Protein AF-A0A958R7F5-F1 (afdb_monomer)

pLDDT: mean 88.92, std 7.33, range [50.75, 95.62]

Secondary structure (DSSP, 8-state):
-HHHHHHHHHHHHHHHHHTT-SEEE-SS---HHHHHHHHHTT-EEE-S--HHHHHHHHHHH-----S--B-TTS-B---GGG----S----

Sequence (91 aa):
MRQKECDVLKSRISKIIEAGANVIITSMGIDDTASKYMFESGCLGLRRVDKGDINRIAKLTGATVINTLATPEGEEVFESSYLGECEEVSE

Structure (mmCIF, N/CA/C/O backbone):
data_AF-A0A958R7F5-F1
#
_entry.id   AF-A0A958R7F5-F1
#
loop_
_atom_site.group_PDB
_atom_site.id
_atom_site.type_symbol
_atom_site.label_atom_id
_atom_site.label_alt_id
_atom_site.label_comp_id
_atom_site.label_asym_id
_atom_site.label_entity_id
_atom_site.label_seq_id
_atom_site.pdbx_PDB_ins_code
_atom_site.Cartn_x
_atom_site.Cartn_y
_atom_site.Cartn_z
_atom_site.occupancy
_atom_site.B_iso_or_equiv
_atom_site.auth_seq_id
_atom_site.auth_comp_id
_atom_site.auth_asym_id
_atom_site.auth_atom_id
_atom_site.pdbx_PDB_model_num
ATOM 1 N N . MET A 1 1 ? 23.584 4.312 -11.948 1.00 50.75 1 MET A N 1
ATOM 2 C CA . MET A 1 1 ? 22.767 3.112 -11.656 1.00 50.75 1 MET A CA 1
ATOM 3 C C . MET A 1 1 ? 21.569 3.445 -10.774 1.00 50.75 1 MET A C 1
ATOM 5 O O . MET A 1 1 ? 20.469 3.199 -11.235 1.00 50.75 1 MET A O 1
ATOM 9 N N . ARG A 1 2 ? 21.738 4.125 -9.626 1.00 60.88 2 ARG A N 1
ATOM 10 C CA . ARG A 1 2 ? 20.630 4.455 -8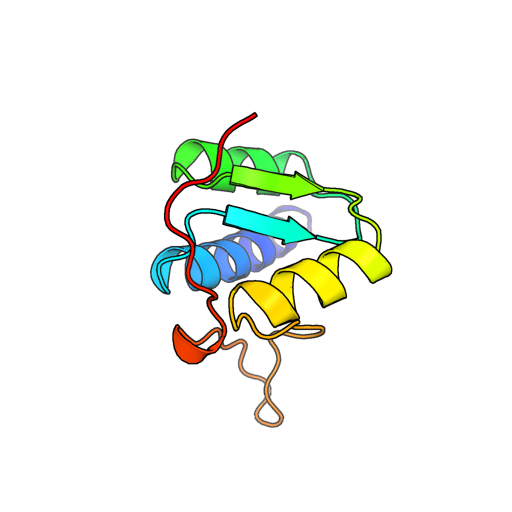.699 1.00 60.88 2 ARG A CA 1
ATOM 11 C C . ARG A 1 2 ? 19.434 5.216 -9.302 1.00 60.88 2 ARG A C 1
ATOM 13 O O . ARG A 1 2 ? 18.309 4.945 -8.919 1.00 60.88 2 ARG A O 1
ATOM 20 N N . GLN A 1 3 ? 19.653 6.127 -10.259 1.00 68.12 3 GLN A N 1
ATOM 21 C CA . GLN A 1 3 ? 18.567 6.950 -10.825 1.00 68.12 3 GLN A CA 1
ATOM 22 C C . GLN A 1 3 ? 17.458 6.102 -11.471 1.00 68.12 3 GLN A C 1
ATOM 24 O O . GLN A 1 3 ? 16.295 6.262 -11.135 1.00 68.12 3 GLN A O 1
ATOM 29 N N . LYS A 1 4 ? 17.832 5.130 -12.318 1.00 72.31 4 LYS A N 1
ATOM 30 C CA . LYS A 1 4 ? 16.866 4.284 -13.037 1.00 72.31 4 LYS A CA 1
ATOM 31 C C . LYS A 1 4 ? 16.042 3.403 -12.094 1.00 72.31 4 LYS A C 1
ATOM 33 O O . LYS A 1 4 ? 14.869 3.174 -12.348 1.00 72.31 4 LYS A O 1
ATOM 38 N N . GLU A 1 5 ? 16.646 2.915 -11.012 1.00 71.62 5 GLU A N 1
ATOM 39 C CA . GLU A 1 5 ? 15.953 2.106 -10.000 1.00 71.62 5 GLU A CA 1
ATOM 40 C C . GLU A 1 5 ? 14.950 2.953 -9.206 1.00 71.62 5 GLU A C 1
ATOM 42 O O . GLU A 1 5 ? 13.810 2.534 -9.005 1.00 71.62 5 GLU A O 1
ATOM 47 N N . CYS A 1 6 ? 15.344 4.174 -8.828 1.00 75.75 6 CYS A N 1
ATOM 48 C CA . CYS A 1 6 ? 14.448 5.147 -8.208 1.00 75.75 6 CYS A CA 1
ATOM 49 C C . CYS A 1 6 ? 13.282 5.528 -9.134 1.00 75.75 6 CYS A C 1
ATOM 51 O O . CYS A 1 6 ? 12.155 5.654 -8.658 1.00 75.75 6 CYS A O 1
ATOM 53 N N . ASP A 1 7 ? 13.530 5.678 -10.438 1.00 82.44 7 ASP A N 1
ATOM 54 C CA . ASP A 1 7 ? 12.506 6.043 -11.423 1.00 82.44 7 ASP A CA 1
ATOM 55 C C . ASP A 1 7 ? 11.461 4.930 -11.600 1.00 82.44 7 ASP A C 1
ATOM 57 O O . ASP A 1 7 ? 10.260 5.205 -11.621 1.00 82.44 7 ASP A O 1
ATOM 61 N N . VAL A 1 8 ? 11.893 3.663 -11.652 1.00 84.00 8 VAL A N 1
ATOM 62 C CA . VAL A 1 8 ? 10.980 2.505 -11.709 1.00 84.00 8 VAL A CA 1
ATOM 63 C C . VAL A 1 8 ? 10.127 2.431 -10.446 1.00 84.00 8 VAL A C 1
ATOM 65 O O . VAL A 1 8 ? 8.910 2.267 -10.517 1.00 84.00 8 VAL A O 1
ATOM 68 N N . LEU A 1 9 ? 10.751 2.590 -9.278 1.00 83.94 9 LEU A N 1
ATOM 69 C CA . LEU A 1 9 ? 10.045 2.541 -8.004 1.00 83.94 9 LEU A CA 1
ATOM 70 C C . LEU A 1 9 ? 9.031 3.688 -7.871 1.00 83.94 9 LEU A C 1
ATOM 72 O O . LEU A 1 9 ? 7.905 3.461 -7.429 1.00 83.94 9 LEU A O 1
A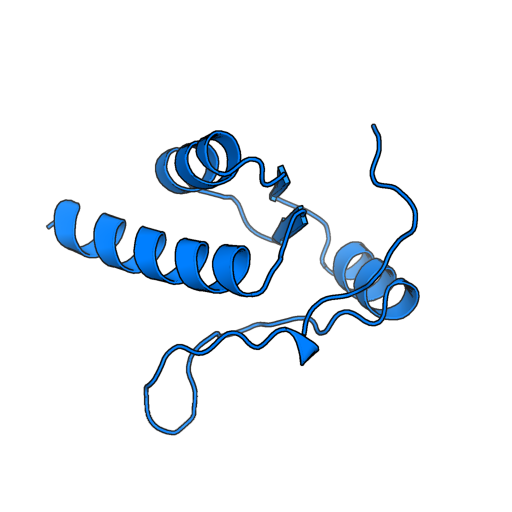TOM 76 N N . LYS A 1 10 ? 9.392 4.891 -8.326 1.00 86.62 10 LYS A N 1
ATOM 77 C CA . LYS A 1 10 ? 8.477 6.030 -8.395 1.00 86.62 10 LYS A CA 1
ATOM 78 C C . LYS A 1 10 ? 7.299 5.741 -9.322 1.00 86.62 10 LYS A C 1
ATOM 80 O O . LYS A 1 10 ? 6.165 5.935 -8.910 1.00 86.62 10 LYS A O 1
ATOM 85 N N . SER A 1 11 ? 7.552 5.224 -10.527 1.00 89.06 11 SER A N 1
ATOM 86 C CA . SER A 1 11 ? 6.493 4.891 -11.489 1.00 89.06 11 SER A CA 1
ATOM 87 C C . SER A 1 11 ? 5.490 3.883 -10.923 1.00 89.06 11 SER A C 1
ATOM 89 O O . SER A 1 11 ? 4.285 4.068 -11.079 1.00 89.06 11 SER A O 1
ATOM 91 N N . ARG A 1 12 ? 5.964 2.856 -10.206 1.00 89.19 12 ARG A N 1
ATOM 92 C CA . ARG A 1 12 ? 5.093 1.873 -9.541 1.00 89.19 12 ARG A CA 1
ATOM 93 C C . ARG A 1 12 ? 4.200 2.508 -8.482 1.00 89.19 12 ARG A C 1
ATOM 95 O O . ARG A 1 12 ? 3.005 2.241 -8.460 1.00 89.19 12 ARG A O 1
ATOM 102 N N . ILE A 1 13 ? 4.773 3.345 -7.620 1.00 89.44 13 ILE A N 1
ATOM 103 C CA . ILE A 1 13 ? 4.020 4.030 -6.562 1.00 89.44 13 ILE A CA 1
ATOM 104 C C . ILE A 1 13 ? 3.005 4.997 -7.173 1.00 89.44 13 ILE A C 1
ATOM 106 O O . ILE A 1 13 ? 1.853 5.003 -6.753 1.00 89.44 13 ILE A O 1
ATOM 110 N N . SER A 1 14 ? 3.402 5.753 -8.200 1.00 90.69 14 SER A N 1
ATOM 111 C CA . SER A 1 14 ? 2.505 6.663 -8.914 1.00 90.69 14 SER A CA 1
ATOM 112 C C . SER A 1 14 ? 1.280 5.940 -9.464 1.00 90.69 14 SER A C 1
ATOM 114 O O . SER A 1 14 ? 0.181 6.409 -9.220 1.00 90.69 14 SER A O 1
ATOM 116 N N . LYS A 1 15 ? 1.427 4.759 -10.081 1.00 91.69 15 LYS A N 1
ATOM 117 C CA . LYS A 1 15 ? 0.278 3.972 -10.573 1.00 91.69 15 LYS A CA 1
ATOM 118 C C . LYS A 1 15 ? -0.706 3.583 -9.465 1.00 91.69 15 LYS A C 1
ATOM 120 O O . LYS A 1 15 ? -1.912 3.626 -9.675 1.00 91.69 15 LYS A O 1
ATOM 125 N N . ILE A 1 16 ? -0.199 3.211 -8.2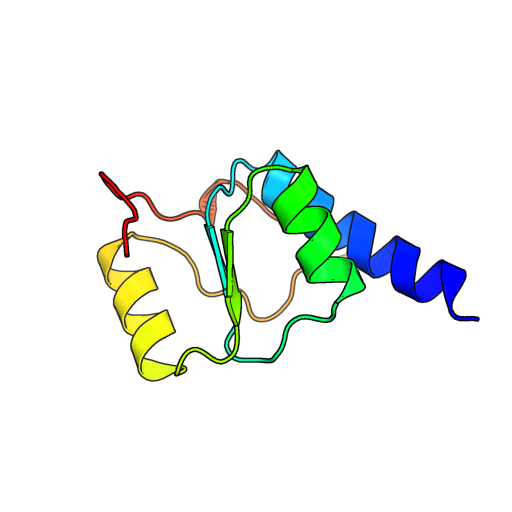89 1.00 92.56 16 ILE A N 1
ATOM 126 C CA . ILE A 1 16 ? -1.035 2.831 -7.138 1.00 92.56 16 ILE A CA 1
ATOM 127 C C . ILE A 1 16 ? -1.810 4.049 -6.614 1.00 92.56 16 ILE A C 1
ATOM 129 O O . ILE A 1 16 ? -3.002 3.959 -6.331 1.00 92.56 16 ILE A O 1
ATOM 133 N N . ILE A 1 17 ? -1.142 5.199 -6.518 1.00 91.75 17 ILE A N 1
ATOM 134 C CA . ILE A 1 17 ? -1.748 6.451 -6.049 1.00 91.75 17 ILE A CA 1
ATOM 135 C C . ILE A 1 17 ? -2.750 6.992 -7.079 1.00 91.75 17 ILE A C 1
ATOM 137 O O . ILE A 1 17 ? -3.846 7.398 -6.708 1.00 91.75 17 ILE A O 1
ATOM 141 N N . GLU A 1 18 ? -2.417 6.941 -8.371 1.00 91.94 18 GLU A N 1
ATOM 142 C CA . GLU A 1 18 ? -3.294 7.337 -9.483 1.00 91.94 18 GLU A CA 1
ATOM 143 C C . GLU A 1 18 ? -4.564 6.481 -9.558 1.00 91.94 18 GLU A C 1
ATOM 145 O O . GLU A 1 18 ? -5.618 6.986 -9.938 1.00 91.94 18 GLU A O 1
ATOM 150 N N . ALA A 1 19 ? -4.497 5.212 -9.141 1.00 91.62 19 ALA A N 1
ATOM 151 C CA . ALA A 1 19 ? -5.674 4.357 -9.016 1.00 91.62 19 ALA A CA 1
ATOM 152 C C . ALA A 1 19 ? -6.614 4.764 -7.864 1.00 91.62 19 ALA A C 1
ATOM 154 O O . ALA A 1 19 ? -7.736 4.264 -7.803 1.00 91.62 19 ALA A O 1
ATOM 155 N N . GLY A 1 20 ? -6.181 5.665 -6.974 1.00 90.81 20 GLY A N 1
ATOM 156 C CA . GLY A 1 20 ? -6.978 6.202 -5.869 1.00 90.81 20 GLY A CA 1
ATOM 157 C C . GLY A 1 20 ? -6.576 5.703 -4.481 1.00 90.81 20 GLY A C 1
ATOM 158 O O . GLY A 1 20 ? -7.330 5.896 -3.530 1.00 90.81 20 GLY A O 1
ATOM 159 N N . ALA A 1 21 ? -5.413 5.060 -4.328 1.00 93.06 21 ALA A N 1
ATOM 160 C CA . ALA A 1 21 ? -4.965 4.583 -3.023 1.00 93.06 21 ALA A CA 1
ATOM 161 C C . ALA A 1 21 ? -4.577 5.745 -2.091 1.00 93.06 21 ALA A C 1
ATOM 163 O O . ALA A 1 21 ? -3.629 6.486 -2.354 1.00 93.06 21 ALA A O 1
ATOM 164 N N . ASN A 1 22 ? -5.256 5.848 -0.949 1.00 92.44 22 ASN A N 1
ATOM 165 C CA . ASN A 1 22 ? -4.889 6.742 0.154 1.00 92.44 22 ASN A CA 1
ATOM 166 C C . 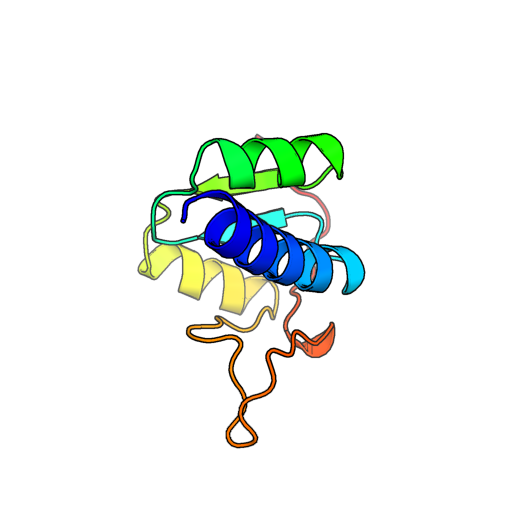ASN A 1 22 ? -4.011 6.044 1.208 1.00 92.44 22 ASN A C 1
ATOM 168 O O . ASN A 1 22 ? -3.226 6.705 1.884 1.00 92.44 22 ASN A O 1
ATOM 172 N N . VAL A 1 23 ? -4.093 4.715 1.313 1.00 93.38 23 VAL A N 1
ATOM 173 C CA . VAL A 1 23 ? -3.334 3.897 2.263 1.00 93.38 23 VAL A CA 1
ATOM 174 C C . VAL A 1 23 ? -2.709 2.705 1.542 1.00 93.38 23 VAL A C 1
ATOM 176 O O . VAL A 1 23 ? -3.396 1.934 0.875 1.00 93.38 23 VAL A O 1
ATOM 179 N N . ILE A 1 24 ? -1.397 2.531 1.697 1.00 93.31 24 ILE A N 1
ATOM 180 C CA . ILE A 1 24 ? -0.627 1.416 1.138 1.00 93.31 24 ILE A CA 1
ATOM 181 C C . ILE A 1 24 ? -0.059 0.595 2.292 1.00 93.31 24 ILE A C 1
ATOM 183 O O . ILE A 1 24 ? 0.663 1.117 3.137 1.00 93.31 24 ILE A O 1
ATOM 187 N N . ILE A 1 25 ? -0.348 -0.706 2.309 1.00 93.62 25 ILE A N 1
ATOM 188 C CA . ILE A 1 25 ? 0.114 -1.629 3.350 1.00 93.62 25 ILE A CA 1
ATOM 189 C C . ILE A 1 25 ? 1.097 -2.626 2.743 1.00 93.62 25 ILE A C 1
ATOM 191 O O . ILE A 1 25 ? 0.760 -3.344 1.802 1.00 93.62 25 ILE A O 1
ATOM 195 N N . THR A 1 26 ? 2.308 -2.711 3.296 1.00 93.88 26 THR A N 1
ATOM 196 C CA . THR A 1 26 ? 3.341 -3.641 2.826 1.00 93.88 26 THR A CA 1
ATOM 197 C C . THR A 1 26 ? 3.822 -4.574 3.932 1.00 93.88 26 THR A C 1
ATOM 199 O O . THR A 1 26 ? 4.107 -4.160 5.059 1.00 93.88 26 THR A O 1
ATOM 202 N N . SER A 1 27 ? 4.020 -5.853 3.591 1.00 93.00 27 SER A N 1
ATOM 203 C CA . SER A 1 27 ? 4.615 -6.825 4.523 1.00 93.00 27 SER A CA 1
ATOM 204 C C . SER A 1 27 ? 6.112 -6.598 4.742 1.00 93.00 27 SER A C 1
ATOM 206 O O . SER A 1 27 ? 6.689 -7.029 5.735 1.00 93.00 27 SER A O 1
ATOM 208 N N . MET A 1 28 ? 6.763 -5.948 3.779 1.00 90.38 28 MET A N 1
ATOM 209 C CA . MET A 1 28 ? 8.189 -5.638 3.810 1.00 90.38 28 MET A CA 1
ATOM 210 C C . MET A 1 28 ? 8.418 -4.182 4.224 1.00 90.38 28 MET A C 1
ATOM 212 O O . MET A 1 28 ? 7.478 -3.421 4.465 1.00 90.38 28 MET A O 1
ATOM 216 N N . GLY A 1 29 ? 9.692 -3.808 4.348 1.00 88.50 29 GLY A N 1
ATOM 217 C CA . GLY A 1 29 ? 10.080 -2.413 4.519 1.00 88.50 29 GLY A CA 1
ATOM 218 C C . GLY A 1 29 ? 9.791 -1.587 3.265 1.00 88.50 29 GLY A C 1
ATOM 219 O O . GLY A 1 29 ? 9.759 -2.115 2.155 1.00 88.50 29 GLY A O 1
ATOM 220 N N . ILE A 1 30 ? 9.626 -0.286 3.474 1.00 88.38 30 ILE A N 1
ATOM 221 C CA . ILE A 1 30 ? 9.530 0.726 2.424 1.00 88.38 30 ILE A CA 1
ATOM 222 C C . ILE A 1 30 ? 10.832 1.533 2.480 1.00 88.38 30 ILE A C 1
ATOM 224 O O . ILE A 1 30 ? 11.285 1.877 3.575 1.00 88.38 30 ILE A O 1
ATOM 228 N N . ASP A 1 31 ? 11.444 1.781 1.321 1.00 88.44 31 ASP A N 1
ATOM 229 C CA . ASP A 1 31 ? 12.632 2.635 1.200 1.00 88.44 31 ASP A CA 1
ATOM 230 C C . ASP A 1 31 ? 12.305 4.090 1.582 1.00 88.44 31 ASP A C 1
ATOM 232 O O . ASP A 1 31 ? 11.162 4.539 1.443 1.00 88.44 31 ASP A O 1
ATOM 236 N N . ASP A 1 32 ? 13.292 4.861 2.031 1.00 86.12 32 ASP A N 1
ATOM 237 C CA . ASP A 1 32 ? 13.077 6.264 2.411 1.00 86.12 32 ASP A CA 1
ATOM 238 C C . ASP A 1 32 ? 12.606 7.111 1.219 1.00 86.12 32 ASP A C 1
ATOM 240 O O . ASP A 1 32 ? 11.754 7.989 1.366 1.00 86.12 32 ASP A O 1
ATOM 244 N N . THR A 1 33 ? 13.086 6.797 0.013 1.00 86.50 33 THR A N 1
ATOM 245 C CA . THR A 1 33 ? 12.669 7.462 -1.228 1.00 86.50 33 THR A CA 1
ATOM 246 C C . THR A 1 33 ? 11.192 7.201 -1.519 1.00 86.50 33 THR A C 1
ATOM 248 O O . THR A 1 33 ? 10.440 8.122 -1.829 1.00 86.50 33 THR A O 1
ATOM 251 N N . ALA A 1 34 ? 10.768 5.943 -1.385 1.00 87.12 34 ALA A N 1
ATOM 252 C CA . ALA A 1 34 ? 9.388 5.511 -1.573 1.00 87.12 34 ALA A CA 1
ATOM 253 C C . ALA A 1 34 ? 8.449 6.183 -0.559 1.00 87.12 34 ALA A C 1
ATOM 255 O O . ALA A 1 34 ? 7.412 6.726 -0.931 1.00 87.12 34 ALA A O 1
ATOM 256 N N . SER A 1 35 ? 8.862 6.192 0.711 1.00 87.94 35 SER A N 1
ATOM 257 C CA . SER A 1 35 ? 8.103 6.781 1.818 1.00 87.94 35 SER A CA 1
ATOM 258 C C . SER A 1 35 ? 7.913 8.285 1.623 1.00 87.94 35 SER A C 1
ATOM 260 O O . SER A 1 35 ? 6.814 8.800 1.819 1.00 87.94 35 SER A O 1
ATOM 262 N N . LYS A 1 36 ? 8.961 8.989 1.173 1.00 88.38 36 LYS A N 1
ATOM 263 C CA . LYS A 1 36 ? 8.886 10.417 0.852 1.00 88.38 36 LYS A CA 1
ATOM 264 C C . LYS A 1 36 ? 7.884 10.694 -0.270 1.00 88.38 36 LYS A C 1
ATOM 266 O O . LYS A 1 36 ? 7.078 11.607 -0.134 1.00 88.38 36 LYS A O 1
ATOM 271 N N . TYR A 1 37 ? 7.893 9.894 -1.338 1.00 88.25 37 TYR A N 1
ATOM 272 C CA . TYR A 1 37 ? 6.935 10.056 -2.436 1.00 88.25 37 TYR A CA 1
ATOM 273 C C . TYR A 1 37 ? 5.487 9.816 -2.005 1.00 88.25 37 TYR A C 1
ATOM 275 O O . TYR A 1 37 ? 4.606 10.574 -2.407 1.00 88.25 37 TYR A O 1
ATOM 283 N N . MET A 1 38 ? 5.235 8.795 -1.180 1.00 90.06 38 MET A N 1
ATOM 284 C CA . MET A 1 38 ? 3.899 8.544 -0.629 1.00 90.06 38 MET A CA 1
ATOM 285 C C . MET A 1 38 ? 3.437 9.728 0.227 1.00 90.06 38 MET A C 1
ATOM 287 O O . MET A 1 38 ? 2.343 10.241 0.008 1.00 90.06 38 MET A O 1
ATOM 291 N N . PHE A 1 39 ? 4.303 10.234 1.111 1.00 89.12 39 PHE A N 1
ATOM 292 C CA . PHE A 1 39 ? 4.000 11.377 1.971 1.00 89.12 39 PHE A CA 1
ATOM 293 C C . PHE A 1 39 ? 3.708 12.662 1.181 1.00 89.12 39 PHE A C 1
ATOM 295 O O . PHE A 1 39 ? 2.705 13.323 1.434 1.00 89.12 39 PHE A O 1
ATOM 302 N N . GLU A 1 40 ? 4.540 12.998 0.189 1.00 90.25 40 GLU A N 1
ATOM 303 C CA . GLU A 1 40 ? 4.322 14.162 -0.689 1.00 90.25 40 GLU A CA 1
ATOM 304 C C . GLU A 1 40 ? 3.017 14.057 -1.491 1.00 90.25 40 GLU A C 1
ATOM 306 O O . GLU A 1 40 ? 2.419 15.074 -1.833 1.00 90.25 40 GLU A O 1
ATOM 311 N N . SER A 1 41 ? 2.561 12.833 -1.757 1.00 89.62 41 SER A N 1
ATOM 312 C CA . SER A 1 41 ? 1.310 12.555 -2.466 1.00 89.62 41 SER A CA 1
ATOM 313 C C . SER A 1 41 ? 0.096 12.434 -1.534 1.00 89.62 41 SER A C 1
ATOM 315 O O . SER A 1 41 ? -0.996 12.134 -2.006 1.00 89.62 41 SER A O 1
ATOM 317 N N . GLY A 1 42 ? 0.266 12.631 -0.221 1.00 89.50 42 GLY A N 1
ATOM 318 C CA . GLY A 1 42 ? -0.813 12.495 0.764 1.00 89.50 42 GLY A CA 1
ATOM 319 C C . GLY A 1 42 ? -1.264 11.051 1.013 1.00 89.50 42 GLY A C 1
ATOM 320 O O . GLY A 1 42 ? -2.383 10.832 1.466 1.00 89.50 42 GLY A O 1
ATOM 321 N N . CYS A 1 43 ? -0.412 10.070 0.712 1.00 92.06 43 CYS A N 1
ATOM 322 C CA . CYS A 1 43 ? -0.680 8.649 0.897 1.00 92.06 43 CYS A CA 1
ATOM 323 C C . CYS A 1 43 ? 0.042 8.107 2.143 1.00 92.06 43 CYS A C 1
ATOM 325 O O . CYS A 1 43 ? 1.242 8.328 2.337 1.00 92.06 43 CYS A O 1
ATOM 327 N N . LEU A 1 44 ? -0.681 7.366 2.985 1.00 90.81 44 LEU A N 1
ATOM 328 C CA . LEU A 1 44 ? -0.142 6.720 4.178 1.00 90.81 44 LEU A CA 1
ATOM 329 C C . LEU A 1 44 ? 0.483 5.363 3.824 1.00 90.81 44 LEU A C 1
ATOM 331 O O . LEU A 1 44 ? -0.209 4.440 3.403 1.00 90.81 44 LEU A O 1
ATOM 335 N N . GLY A 1 45 ? 1.791 5.221 4.039 1.00 91.12 45 GLY A N 1
ATOM 336 C CA . GLY A 1 45 ? 2.513 3.962 3.840 1.00 91.12 45 GLY A CA 1
ATOM 337 C C . GLY A 1 45 ? 2.744 3.201 5.147 1.00 91.12 45 GLY A C 1
ATOM 338 O O . GLY A 1 45 ? 3.610 3.581 5.936 1.00 91.12 45 GLY A O 1
ATOM 339 N N . LEU A 1 46 ? 2.037 2.089 5.358 1.00 91.38 46 LEU A N 1
ATOM 340 C CA . LEU A 1 46 ? 2.309 1.142 6.439 1.00 91.38 46 LEU A CA 1
ATOM 341 C C . LEU A 1 46 ? 3.354 0.121 5.985 1.00 91.38 46 LEU A C 1
ATOM 343 O O . LEU A 1 46 ? 3.183 -0.565 4.978 1.00 91.38 46 LEU A O 1
ATOM 347 N N . ARG A 1 47 ? 4.424 -0.024 6.769 1.00 92.25 47 ARG A N 1
ATOM 348 C CA . ARG A 1 47 ? 5.540 -0.941 6.494 1.00 92.25 47 ARG A CA 1
ATOM 349 C C . ARG A 1 47 ? 5.659 -2.013 7.570 1.00 92.25 47 ARG A C 1
ATOM 351 O O . ARG A 1 47 ? 5.380 -1.741 8.732 1.00 92.25 47 ARG A O 1
ATOM 358 N N . ARG A 1 48 ? 6.190 -3.185 7.204 1.00 92.88 48 ARG A N 1
ATOM 359 C CA . ARG A 1 48 ? 6.433 -4.325 8.117 1.00 92.88 48 ARG A CA 1
ATOM 360 C C . ARG A 1 48 ? 5.171 -4.827 8.838 1.00 92.88 48 ARG A C 1
ATOM 362 O O . ARG A 1 48 ? 5.244 -5.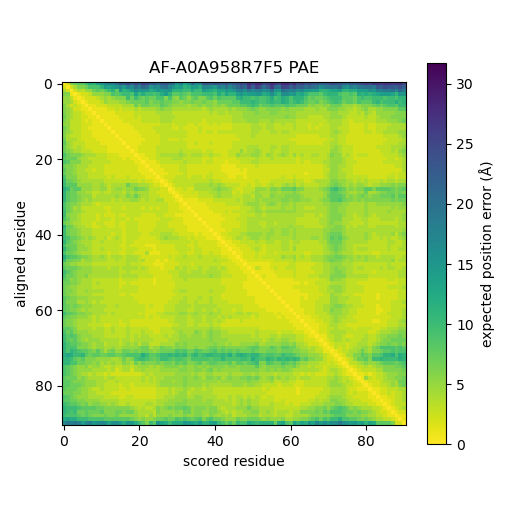188 10.009 1.00 92.88 48 ARG A O 1
ATOM 369 N N . VAL A 1 49 ? 4.036 -4.861 8.144 1.00 94.38 49 VAL A N 1
ATOM 370 C CA . VAL A 1 49 ? 2.794 -5.437 8.687 1.00 94.38 49 VAL A CA 1
ATOM 371 C C . VAL A 1 49 ? 2.818 -6.961 8.545 1.00 94.38 49 VAL A C 1
ATOM 373 O O . VAL A 1 49 ? 3.301 -7.486 7.537 1.00 94.38 49 VAL A O 1
ATOM 376 N N . ASP A 1 50 ? 2.320 -7.689 9.547 1.00 95.38 50 ASP A N 1
ATOM 377 C CA . ASP A 1 50 ? 2.272 -9.149 9.484 1.00 95.38 50 ASP A CA 1
ATOM 378 C C . ASP A 1 50 ? 1.381 -9.624 8.324 1.00 95.38 50 ASP A C 1
ATOM 380 O O . ASP A 1 50 ? 0.338 -9.042 8.018 1.00 95.38 50 ASP A O 1
ATOM 384 N N . LYS A 1 51 ? 1.784 -10.709 7.653 1.00 92.94 51 LYS A N 1
ATOM 385 C CA . LYS A 1 51 ? 1.017 -11.243 6.517 1.00 92.94 51 LYS A CA 1
ATOM 386 C C . LYS A 1 51 ? -0.373 -11.721 6.938 1.00 92.94 51 LYS A C 1
ATOM 388 O O . LYS A 1 51 ? -1.297 -11.660 6.127 1.00 92.94 51 LYS A O 1
ATOM 393 N N . GLY A 1 52 ? -0.531 -12.217 8.163 1.00 95.50 52 GLY A N 1
ATOM 394 C CA . GLY A 1 52 ? -1.826 -12.580 8.730 1.00 95.50 52 GLY A CA 1
ATOM 395 C C . GLY A 1 52 ? -2.756 -11.374 8.817 1.00 95.50 52 GLY A C 1
ATOM 396 O O . GLY A 1 52 ? -3.898 -11.454 8.359 1.00 95.50 52 GLY A O 1
ATOM 397 N N . ASP A 1 53 ? -2.240 -10.243 9.297 1.00 94.94 53 ASP A N 1
ATOM 398 C CA . ASP A 1 53 ? -3.000 -8.997 9.423 1.00 94.94 53 ASP A CA 1
ATOM 399 C C . ASP A 1 53 ? -3.357 -8.403 8.061 1.00 94.94 53 ASP A C 1
ATOM 401 O O . ASP A 1 53 ? -4.513 -8.051 7.843 1.00 94.94 53 ASP A O 1
ATOM 405 N N . ILE A 1 54 ? -2.427 -8.386 7.098 1.00 95.12 54 ILE A N 1
ATOM 406 C CA . ILE A 1 54 ? -2.709 -7.917 5.727 1.00 95.12 54 ILE A CA 1
ATOM 407 C C . ILE A 1 54 ? -3.854 -8.719 5.105 1.00 95.12 54 ILE A C 1
ATOM 409 O O . ILE A 1 54 ? -4.798 -8.145 4.567 1.00 95.12 54 ILE A O 1
ATOM 413 N N . ASN A 1 55 ? -3.803 -10.049 5.210 1.00 95.06 55 ASN A N 1
ATOM 414 C CA . ASN A 1 55 ? -4.858 -10.912 4.681 1.00 95.06 55 ASN A CA 1
ATOM 415 C C . ASN A 1 55 ? -6.195 -10.701 5.400 1.00 95.06 55 ASN A C 1
ATOM 417 O O . ASN A 1 55 ? -7.253 -10.838 4.788 1.00 95.06 55 ASN A O 1
ATOM 421 N N . ARG A 1 56 ? -6.168 -10.398 6.701 1.00 95.62 56 ARG A N 1
ATOM 422 C CA . ARG A 1 56 ? -7.374 -10.104 7.474 1.00 95.62 56 ARG A CA 1
ATOM 423 C C . ARG A 1 56 ? -7.985 -8.768 7.062 1.00 95.62 56 ARG A C 1
ATOM 425 O O . ARG A 1 56 ? -9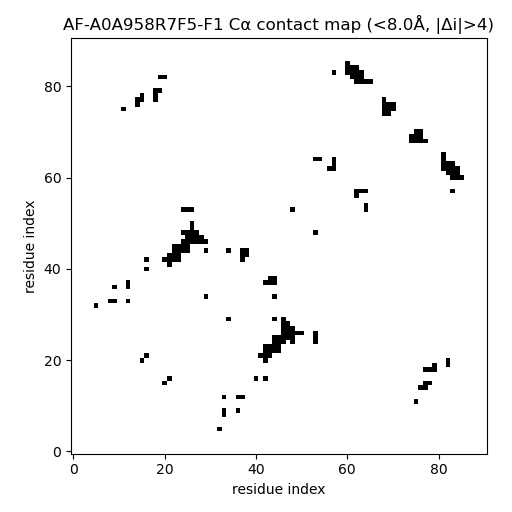.187 -8.725 6.828 1.00 95.62 56 ARG A O 1
ATOM 432 N N . ILE A 1 57 ? -7.172 -7.721 6.937 1.00 94.19 57 ILE A N 1
ATOM 433 C CA . ILE A 1 57 ? -7.602 -6.391 6.492 1.00 94.19 57 ILE A CA 1
ATOM 434 C C . ILE A 1 57 ? -8.184 -6.488 5.085 1.00 94.19 57 ILE A C 1
ATOM 436 O O . ILE A 1 57 ? -9.321 -6.08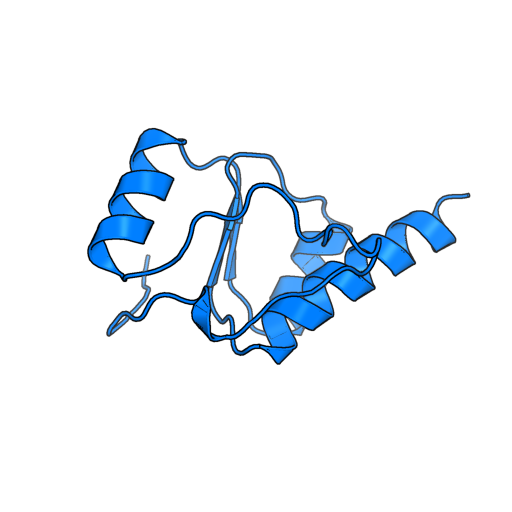8 4.887 1.00 94.19 57 ILE A O 1
ATOM 440 N N . ALA A 1 58 ? -7.471 -7.119 4.149 1.00 94.88 58 ALA A N 1
ATOM 441 C CA . ALA A 1 58 ? -7.930 -7.297 2.773 1.00 94.88 58 ALA A CA 1
ATOM 442 C C . ALA A 1 58 ? -9.296 -7.999 2.688 1.00 94.88 58 ALA A C 1
ATOM 444 O O . ALA A 1 58 ? -10.174 -7.576 1.945 1.00 94.88 58 ALA A O 1
ATOM 445 N N . LYS A 1 59 ? -9.527 -9.027 3.516 1.00 94.62 59 LYS A N 1
ATOM 446 C CA . LYS A 1 59 ? -10.836 -9.697 3.602 1.00 94.62 59 LYS A CA 1
ATOM 447 C C . LYS A 1 59 ? -11.950 -8.804 4.149 1.00 94.62 59 LYS A C 1
ATOM 449 O O . LYS A 1 59 ? -13.097 -9.003 3.768 1.00 94.62 59 LYS A O 1
ATOM 454 N N . LEU A 1 60 ? -11.637 -7.893 5.069 1.00 94.88 60 LEU A N 1
ATOM 455 C CA . LEU A 1 60 ? -12.620 -7.001 5.692 1.00 94.88 60 LEU A CA 1
ATOM 456 C C . LEU A 1 60 ? -12.933 -5.782 4.819 1.00 94.88 60 LEU A C 1
ATOM 458 O O . LEU A 1 60 ? -14.078 -5.350 4.791 1.00 94.88 60 LEU A O 1
ATOM 462 N N . THR A 1 61 ? -11.937 -5.255 4.106 1.00 94.31 61 THR A N 1
ATOM 463 C CA . THR A 1 61 ? -12.079 -4.085 3.226 1.00 94.31 61 THR A CA 1
ATOM 464 C C . THR A 1 61 ? -12.459 -4.452 1.793 1.00 94.31 61 THR A C 1
ATOM 466 O O . THR A 1 61 ? -12.793 -3.576 1.004 1.00 94.31 61 THR A O 1
ATOM 469 N N . GLY A 1 62 ? -12.374 -5.734 1.423 1.00 93.69 62 GLY A N 1
ATOM 470 C CA . GLY A 1 62 ? -12.559 -6.193 0.045 1.00 93.69 62 GLY A CA 1
ATOM 471 C C . GLY A 1 62 ? -11.342 -5.965 -0.858 1.00 93.69 62 GLY A C 1
ATOM 472 O O . GLY A 1 62 ? -11.417 -6.260 -2.048 1.00 93.69 62 GLY A O 1
ATOM 473 N N . ALA A 1 63 ? -10.219 -5.483 -0.313 1.00 95.19 63 ALA A N 1
ATOM 474 C CA . ALA A 1 63 ? -8.994 -5.292 -1.084 1.00 95.19 63 ALA A CA 1
ATOM 475 C C . ALA A 1 63 ? -8.424 -6.624 -1.591 1.00 95.19 63 ALA A C 1
ATOM 477 O O . ALA A 1 63 ? -8.545 -7.675 -0.954 1.00 95.19 63 ALA A O 1
ATOM 478 N N . THR A 1 64 ? -7.690 -6.563 -2.698 1.00 94.56 64 THR A N 1
ATOM 479 C CA . THR A 1 64 ? -6.939 -7.711 -3.214 1.00 94.56 64 THR A CA 1
ATOM 480 C C . THR A 1 64 ? -5.475 -7.612 -2.799 1.00 94.56 64 THR A C 1
ATOM 482 O O . THR A 1 64 ? -4.809 -6.607 -3.036 1.00 94.56 64 THR A O 1
ATOM 485 N N . VAL A 1 65 ? -4.936 -8.673 -2.190 1.00 93.25 65 VAL A N 1
ATOM 486 C CA . VAL A 1 65 ? -3.509 -8.728 -1.838 1.00 93.25 65 VAL A CA 1
ATOM 487 C C . VAL A 1 65 ? -2.683 -8.977 -3.098 1.00 93.25 65 VAL A C 1
ATOM 489 O O . VAL A 1 65 ? -2.743 -10.055 -3.690 1.00 93.25 65 VAL A O 1
ATOM 492 N N . ILE A 1 66 ? -1.878 -7.988 -3.485 1.00 92.00 66 ILE A N 1
ATOM 493 C CA . ILE A 1 66 ? -1.046 -8.043 -4.688 1.00 92.00 66 ILE A CA 1
ATOM 494 C C . ILE A 1 66 ? 0.383 -8.468 -4.342 1.00 92.00 66 ILE A C 1
ATOM 496 O O . ILE A 1 66 ? 1.074 -7.814 -3.563 1.00 92.00 66 ILE A O 1
ATOM 500 N N . ASN A 1 67 ? 0.848 -9.555 -4.965 1.00 89.38 67 ASN A N 1
ATOM 501 C CA . ASN A 1 67 ? 2.237 -10.020 -4.844 1.00 89.38 67 ASN A CA 1
ATOM 502 C C . ASN A 1 67 ? 3.153 -9.451 -5.941 1.00 89.38 67 ASN A C 1
ATOM 504 O O . ASN A 1 67 ? 4.353 -9.303 -5.725 1.00 89.38 67 ASN A O 1
ATOM 508 N N . THR A 1 68 ? 2.603 -9.161 -7.122 1.00 88.12 68 THR A N 1
ATOM 509 C CA . THR A 1 68 ? 3.326 -8.609 -8.274 1.00 88.12 68 THR A CA 1
ATOM 510 C C . THR A 1 68 ? 2.412 -7.684 -9.068 1.00 88.12 68 THR A C 1
ATOM 512 O O . THR A 1 68 ? 1.238 -7.992 -9.240 1.00 88.12 68 THR A O 1
ATOM 515 N N . LEU A 1 69 ? 2.958 -6.567 -9.552 1.00 86.38 69 LEU A N 1
ATOM 516 C CA . LEU A 1 69 ? 2.268 -5.660 -10.480 1.00 86.38 69 LEU A CA 1
ATOM 517 C C . LEU A 1 69 ? 2.411 -6.106 -11.941 1.00 86.38 69 LEU A C 1
ATOM 519 O O . LEU A 1 69 ? 1.760 -5.548 -12.815 1.00 86.38 69 LEU A O 1
ATOM 523 N N . ALA A 1 70 ? 3.303 -7.063 -12.214 1.00 88.69 70 ALA A N 1
ATOM 524 C CA . ALA A 1 70 ? 3.578 -7.523 -13.566 1.00 88.69 70 ALA A CA 1
ATOM 525 C C . ALA A 1 70 ? 2.460 -8.439 -14.074 1.00 88.69 70 ALA A C 1
ATOM 527 O O . ALA A 1 70 ? 2.108 -9.430 -13.429 1.00 88.69 70 ALA A O 1
ATOM 528 N N . THR A 1 71 ? 1.966 -8.116 -15.258 1.00 85.81 71 THR A N 1
ATOM 529 C CA . THR A 1 71 ? 1.054 -8.933 -16.058 1.00 85.81 71 THR A CA 1
ATOM 530 C C . THR A 1 71 ? 1.837 -9.973 -16.876 1.00 85.81 71 THR A C 1
ATOM 532 O O . THR A 1 71 ? 3.051 -9.816 -17.069 1.00 85.81 71 THR A O 1
ATOM 535 N N . PRO A 1 72 ? 1.187 -11.044 -17.373 1.00 83.44 72 PRO A N 1
ATOM 536 C CA . PRO A 1 72 ? 1.808 -11.996 -18.302 1.00 83.44 72 PRO A CA 1
ATOM 537 C C . PRO A 1 72 ? 2.413 -11.338 -19.552 1.00 83.44 72 PRO A C 1
ATOM 539 O O . PRO A 1 72 ? 3.393 -11.837 -20.101 1.00 83.44 72 PRO A O 1
ATOM 542 N N . GLU A 1 73 ? 1.861 -10.199 -19.965 1.00 85.88 73 GLU A N 1
ATOM 543 C CA . GLU A 1 73 ? 2.296 -9.388 -21.102 1.00 85.88 73 GLU A CA 1
ATOM 544 C C . GLU A 1 73 ? 3.563 -8.564 -20.799 1.00 85.88 73 GLU A C 1
ATOM 546 O O . GLU A 1 73 ? 4.153 -7.969 -21.700 1.00 85.88 73 GLU A O 1
ATOM 551 N N . GLY A 1 74 ? 4.028 -8.558 -19.544 1.00 84.50 74 GLY A N 1
ATOM 552 C CA . GLY A 1 74 ? 5.226 -7.840 -19.104 1.00 84.50 74 GLY A CA 1
ATOM 553 C C . GLY A 1 74 ? 4.978 -6.376 -18.736 1.00 84.50 74 GLY A C 1
ATOM 554 O O . GLY A 1 74 ? 5.929 -5.645 -18.458 1.00 84.50 74 GLY A O 1
ATOM 555 N N . GLU A 1 75 ? 3.719 -5.945 -18.704 1.00 85.88 75 GLU A N 1
ATOM 556 C CA . GLU A 1 75 ? 3.333 -4.602 -18.283 1.00 85.88 75 GLU A CA 1
ATOM 557 C C . GLU A 1 75 ? 3.062 -4.557 -16.780 1.00 85.88 75 GLU A C 1
ATOM 559 O O . GLU A 1 75 ? 2.528 -5.501 -16.198 1.00 85.88 75 GLU A O 1
ATOM 564 N N . GLU A 1 76 ? 3.410 -3.443 -16.138 1.00 87.31 76 GLU A N 1
ATOM 565 C CA . GLU A 1 76 ? 3.062 -3.207 -14.738 1.00 87.31 76 GLU A CA 1
ATOM 566 C C . GLU A 1 76 ? 1.738 -2.455 -14.653 1.00 87.31 76 GLU A C 1
ATOM 568 O O . GLU A 1 76 ? 1.678 -1.281 -15.034 1.00 87.31 76 GLU A O 1
ATOM 573 N N . VAL A 1 77 ? 0.705 -3.105 -14.127 1.00 88.62 77 VAL A N 1
ATOM 574 C CA . VAL A 1 77 ? -0.648 -2.550 -14.037 1.00 88.62 77 VAL A CA 1
ATOM 575 C C . VAL A 1 77 ? -1.124 -2.610 -12.590 1.00 88.62 77 VAL A C 1
ATOM 577 O O . VAL A 1 77 ? -0.853 -3.567 -11.865 1.00 88.62 77 VAL A O 1
ATOM 580 N N . PHE A 1 78 ? -1.827 -1.565 -12.164 1.00 90.75 78 PHE A N 1
ATOM 581 C CA . PHE A 1 78 ? -2.563 -1.552 -10.910 1.00 90.75 78 PHE A CA 1
ATOM 582 C C . PHE A 1 78 ? -3.956 -0.999 -11.188 1.00 90.75 78 PHE A C 1
ATOM 584 O O . PHE A 1 78 ? -4.094 0.123 -11.671 1.00 90.75 78 PHE A O 1
ATOM 591 N N . GLU A 1 79 ? -4.977 -1.805 -10.928 1.00 89.94 79 GLU A N 1
ATOM 592 C CA . GLU A 1 79 ? -6.368 -1.434 -11.152 1.00 89.94 79 GLU A CA 1
ATOM 593 C C . GLU A 1 79 ? -7.015 -0.965 -9.852 1.00 89.94 79 GLU A C 1
ATOM 595 O O . GLU A 1 79 ? -6.717 -1.477 -8.771 1.00 89.94 79 GLU A O 1
ATOM 600 N N . SER A 1 80 ? -7.968 -0.040 -9.958 1.00 91.25 80 SER A N 1
ATOM 601 C CA . SER A 1 80 ? -8.783 0.387 -8.817 1.00 91.25 80 SER A CA 1
ATOM 602 C C . SER A 1 80 ? -9.650 -0.744 -8.251 1.00 91.25 80 SER A C 1
ATOM 604 O O . SER A 1 80 ? -10.029 -0.687 -7.087 1.00 91.25 80 SER A O 1
ATOM 606 N N . SER A 1 81 ? -9.903 -1.802 -9.030 1.00 91.12 81 SER A N 1
ATOM 607 C CA . SER A 1 81 ? -10.593 -3.027 -8.597 1.00 91.12 81 SER A CA 1
ATOM 608 C C . SER A 1 81 ? -9.875 -3.756 -7.451 1.00 91.12 81 SER A C 1
ATOM 610 O O . SER A 1 81 ? -10.502 -4.512 -6.714 1.00 91.12 81 SER A O 1
ATOM 612 N N . TYR A 1 82 ? -8.568 -3.528 -7.281 1.00 93.19 82 TYR A N 1
ATOM 613 C CA . TYR A 1 82 ? -7.778 -4.125 -6.205 1.00 93.19 82 TYR A CA 1
ATOM 614 C C . TYR A 1 82 ? -7.859 -3.351 -4.889 1.00 93.19 82 TYR A C 1
ATOM 616 O O . TYR A 1 82 ? -7.418 -3.870 -3.857 1.00 93.19 82 TYR A O 1
ATOM 624 N N . LEU A 1 83 ? -8.392 -2.128 -4.910 1.00 94.56 83 LEU A N 1
ATOM 625 C CA . LEU A 1 83 ? -8.539 -1.307 -3.717 1.00 94.56 83 LEU A CA 1
ATOM 626 C C . LEU A 1 83 ? -9.658 -1.848 -2.829 1.00 94.56 83 LEU A C 1
ATOM 628 O O . LEU A 1 83 ? -10.684 -2.322 -3.306 1.00 94.56 83 LEU A O 1
ATOM 632 N N . GLY A 1 84 ? -9.431 -1.776 -1.521 1.00 94.06 84 GLY A N 1
ATOM 633 C CA . GLY A 1 84 ? -10.483 -1.994 -0.537 1.00 94.06 84 GLY A CA 1
ATOM 634 C C . GLY A 1 84 ? -11.090 -0.675 -0.098 1.00 94.06 84 GLY A C 1
ATOM 635 O O . GLY A 1 84 ? -10.473 0.382 -0.233 1.00 94.06 84 GLY A O 1
ATOM 636 N N . GLU A 1 85 ? -12.273 -0.760 0.489 1.00 93.38 85 GLU A N 1
ATOM 637 C CA . GLU A 1 85 ? -13.002 0.387 1.014 1.00 93.38 85 GLU A CA 1
ATOM 638 C C . GLU A 1 85 ? -13.053 0.331 2.543 1.00 93.38 85 GLU A C 1
ATOM 640 O O . GLU A 1 85 ? -13.125 -0.738 3.158 1.00 93.38 85 GLU A O 1
ATOM 645 N N . CYS A 1 86 ? -12.987 1.500 3.172 1.00 93.19 86 CYS A N 1
ATOM 646 C CA . CYS A 1 86 ? -13.174 1.672 4.608 1.00 93.19 86 CYS A CA 1
ATOM 647 C C . CYS A 1 86 ? -13.710 3.081 4.888 1.00 93.19 86 CYS A C 1
ATOM 649 O O . CYS A 1 86 ? -13.525 3.988 4.078 1.00 93.19 86 CYS A O 1
ATOM 651 N N . GLU A 1 87 ? -14.400 3.246 6.017 1.00 90.81 87 GLU A N 1
ATOM 652 C CA . GLU A 1 87 ? -15.003 4.526 6.412 1.00 90.81 87 GLU A CA 1
ATOM 653 C C . GLU A 1 87 ? -13.942 5.544 6.847 1.00 90.81 87 GLU A C 1
ATOM 655 O O . GLU A 1 87 ? -13.980 6.702 6.438 1.00 90.81 87 GLU A O 1
ATOM 660 N N . GLU A 1 88 ? -12.965 5.101 7.636 1.00 90.69 88 GLU A N 1
ATOM 661 C CA . GLU A 1 88 ? -11.896 5.944 8.157 1.00 90.69 88 GLU A CA 1
ATOM 662 C C . GLU A 1 88 ? -10.641 5.108 8.435 1.00 90.69 88 GLU A C 1
ATOM 664 O O . GLU A 1 88 ? -10.723 3.924 8.777 1.00 90.69 88 GLU A O 1
ATOM 669 N N . VAL A 1 89 ? -9.473 5.744 8.310 1.00 89.19 89 VAL A N 1
ATOM 670 C CA . VAL A 1 89 ? -8.190 5.215 8.781 1.00 89.19 89 VAL A CA 1
ATOM 671 C C . VAL A 1 89 ? -7.573 6.235 9.733 1.00 89.19 89 VAL A C 1
ATOM 673 O O . VAL A 1 89 ? -7.251 7.349 9.322 1.00 89.19 89 VAL A O 1
ATOM 676 N N . SER A 1 90 ? -7.409 5.843 10.994 1.00 86.81 90 SER A N 1
ATOM 677 C CA . SER A 1 90 ? -6.873 6.663 12.085 1.00 86.81 90 SER A CA 1
ATOM 678 C C . SER A 1 90 ? -5.874 5.869 12.943 1.00 86.81 90 SER A C 1
ATOM 680 O O . SER A 1 90 ? -5.784 4.645 12.817 1.00 86.81 90 SER A O 1
ATOM 682 N N . GLU A 1 91 ? -5.070 6.583 13.743 1.00 71.19 91 GLU A N 1
ATOM 683 C CA . GLU A 1 91 ? -4.073 6.029 14.684 1.00 71.19 91 GLU A CA 1
ATOM 684 C C . GLU A 1 91 ? -4.693 5.656 16.038 1.00 71.19 91 GLU A C 1
ATOM 686 O O . GLU A 1 91 ? -5.494 6.464 16.566 1.00 71.19 91 GLU A O 1
#

Solvent-accessible surface area (backbone atoms only — not comparable to full-atom values): 5516 Å² total; per-residue (Å²): 117,68,65,64,56,52,50,51,55,47,54,55,51,47,42,45,43,73,46,65,47,52,68,46,81,34,62,48,81,70,54,71,70,57,51,51,54,32,53,7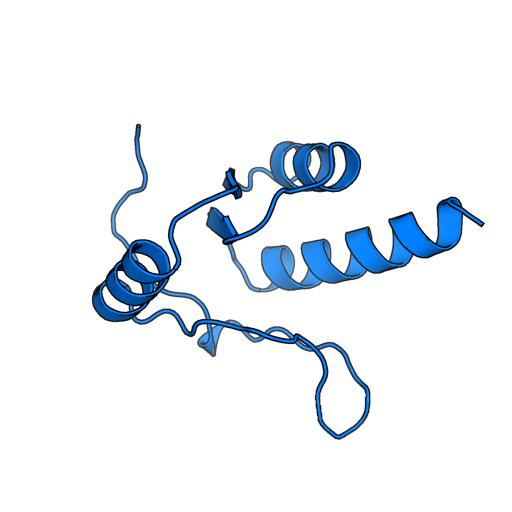8,71,70,24,47,76,46,56,58,43,55,66,69,55,54,55,50,49,24,68,73,29,60,23,54,89,77,91,66,48,64,44,98,88,70,46,78,60,63,60,53,82,39,53,50,60,76,95,77,88,82,136

R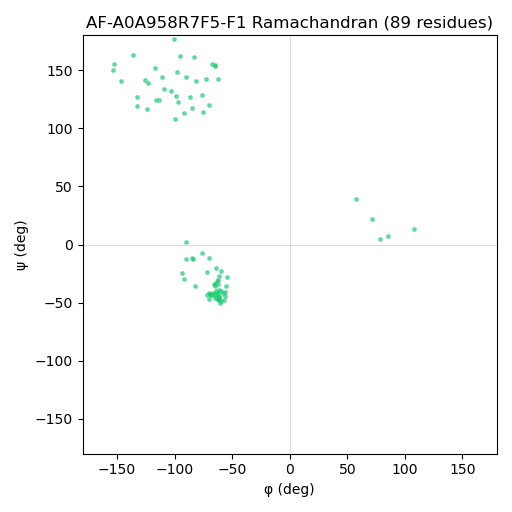adius of gyration: 13.31 Å; Cα contacts (8 Å, |Δi|>4): 97; chains: 1; bounding box: 38×27×36 Å

Mean predicted aligned error: 4.39 Å

Nearest PDB structures (foldseek):
  7yly-assembly1_a  TM=9.386E-01  e=2.354E-07  Saccharomyces cerevisiae
  4v94-assembly2_i  TM=9.582E-01  e=1.176E-06  Saccharomyces cerevisiae S288C
  3j1c-assembly1_D  TM=9.249E-01  e=1.123E-04  Acidianus tengchongensis
  7wz3-assembly1_g  TM=8.823E-01  e=2.683E-04  Homo sapiens
  7wz3-assembly1_G  TM=9.010E-01  e=8.387E-04  Homo sapiens

Foldseek 3Di:
DVVVVLVVLLVLLCQCVVLPAQEAEELADDDPSNCVSCVVSNHHYHHNDDPVVVVVVCVVQVAADDPAQQDPVRDRHDHNNRDGDDDDDDD